Protein AF-A0A200PYF7-F1 (afdb_monomer_lite)

Sequence (62 aa):
MHCKIQSVESSPNCILYIKTHDGREIRSYDPRIEANDTIKLELEAGANPNIYIGWGLYEVKI

Organism: Macleaya cordata (NCBI:txid56857)

Secondary structure (DSSP, 8-state):
-EEEEEEEEE-TTS-EEEEETTS-EEEE--TT--TTPEEEEE--TTSPPEEEETTTTEEEE-

Structure (mmCIF, N/CA/C/O backbone):
data_AF-A0A200PYF7-F1
#
_entry.id   AF-A0A200PYF7-F1
#
loop_
_atom_site.group_PDB
_atom_site.id
_atom_site.type_symbol
_atom_site.label_atom_id
_atom_site.label_alt_id
_atom_site.label_comp_id
_atom_site.label_asym_id
_atom_site.label_entity_id
_atom_site.label_seq_id
_atom_site.pdbx_PDB_ins_code
_atom_site.Cartn_x
_atom_site.Cartn_y
_atom_site.Cartn_z
_atom_site.occupancy
_atom_site.B_iso_or_equiv
_atom_site.auth_seq_id
_atom_site.auth_comp_id
_atom_site.auth_asym_id
_atom_site.auth_atom_id
_atom_site.pdbx_PDB_model_num
ATOM 1 N N . MET A 1 1 ? 1.183 -0.363 -15.069 1.00 77.31 1 MET A N 1
ATOM 2 C CA . MET A 1 1 ? 0.102 -1.262 -14.592 1.00 77.31 1 MET A CA 1
ATOM 3 C C . MET A 1 1 ? -0.835 -0.453 -13.701 1.00 77.31 1 MET A C 1
ATOM 5 O O . MET A 1 1 ? -0.325 0.397 -12.986 1.00 77.31 1 MET A O 1
ATOM 9 N N . HIS A 1 2 ? -2.158 -0.647 -13.756 1.00 82.75 2 HIS A N 1
ATOM 10 C CA . HIS A 1 2 ? -3.097 0.049 -12.860 1.00 82.75 2 HIS A CA 1
ATOM 11 C C . HIS A 1 2 ? -3.508 -0.875 -11.718 1.00 82.75 2 HIS A C 1
ATOM 13 O O . HIS A 1 2 ? -3.926 -2.003 -11.966 1.00 82.75 2 HIS A O 1
ATOM 19 N N . CYS A 1 3 ? -3.404 -0.390 -10.487 1.00 86.25 3 CYS A N 1
ATOM 20 C CA . CYS A 1 3 ? -3.804 -1.113 -9.294 1.00 86.25 3 CYS A CA 1
AT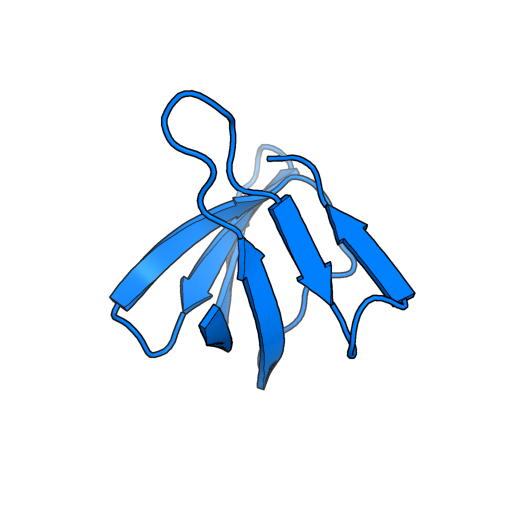OM 21 C C . CYS A 1 3 ? -4.739 -0.249 -8.454 1.00 86.25 3 CYS A C 1
ATOM 23 O O . CYS A 1 3 ? -4.484 0.931 -8.247 1.00 86.25 3 CYS A O 1
ATOM 25 N N . LYS A 1 4 ? -5.814 -0.840 -7.933 1.00 88.75 4 LYS A N 1
ATOM 26 C CA . LYS A 1 4 ? -6.663 -0.181 -6.941 1.00 88.75 4 LYS A CA 1
ATOM 27 C C . LYS A 1 4 ? -6.105 -0.400 -5.535 1.00 88.75 4 LYS A C 1
ATOM 29 O O . LYS A 1 4 ? -5.656 -1.508 -5.221 1.00 88.75 4 LYS A O 1
ATOM 34 N N . ILE A 1 5 ? -6.153 0.634 -4.703 1.00 90.19 5 ILE A N 1
ATOM 35 C CA . ILE A 1 5 ? -5.845 0.550 -3.276 1.00 90.19 5 ILE A CA 1
ATOM 36 C C . ILE A 1 5 ? -7.020 -0.108 -2.554 1.00 90.19 5 ILE A C 1
ATOM 38 O O . ILE A 1 5 ? -8.162 0.346 -2.648 1.00 90.19 5 ILE A O 1
ATOM 42 N N . GLN A 1 6 ? -6.731 -1.189 -1.838 1.00 92.56 6 GLN A N 1
ATOM 43 C CA . GLN A 1 6 ? -7.695 -1.920 -1.025 1.00 92.56 6 GLN A CA 1
ATOM 44 C C . GLN A 1 6 ? -7.786 -1.329 0.384 1.00 92.56 6 GLN A C 1
ATOM 46 O O . GLN A 1 6 ? -8.887 -1.108 0.880 1.00 92.56 6 GLN A O 1
ATOM 51 N N . SER A 1 7 ? -6.645 -1.045 1.011 1.00 90.88 7 SER A N 1
ATOM 52 C CA . SER A 1 7 ? -6.592 -0.433 2.338 1.00 90.88 7 SER A CA 1
ATOM 53 C C . SER A 1 7 ? -5.318 0.383 2.525 1.00 90.88 7 SER A C 1
ATOM 55 O O . SER A 1 7 ? -4.292 0.108 1.901 1.00 90.88 7 SER A O 1
ATOM 57 N N . VAL A 1 8 ? -5.396 1.371 3.412 1.00 90.00 8 VAL A N 1
ATOM 58 C CA . VAL A 1 8 ? -4.265 2.187 3.854 1.00 90.00 8 VAL A CA 1
ATOM 59 C C . VAL A 1 8 ? -4.208 2.099 5.372 1.00 90.00 8 VAL A C 1
ATOM 61 O O . VAL A 1 8 ? -5.205 2.351 6.046 1.00 90.00 8 VAL A O 1
ATOM 64 N N . GLU A 1 9 ? -3.059 1.706 5.906 1.00 91.56 9 GLU A N 1
ATOM 65 C CA . GLU A 1 9 ? -2.806 1.608 7.341 1.00 91.56 9 GLU A CA 1
ATOM 66 C C . GLU A 1 9 ? -1.724 2.619 7.718 1.00 91.56 9 GLU A C 1
ATOM 68 O O . GLU A 1 9 ? -0.623 2.600 7.165 1.00 91.56 9 GLU A O 1
ATOM 73 N N . SER A 1 10 ? -2.030 3.524 8.645 1.00 89.31 10 SER A N 1
ATOM 74 C CA . SER A 1 10 ? -1.068 4.508 9.131 1.00 89.31 10 SER A CA 1
ATOM 75 C C . SER A 1 10 ? -0.270 3.953 10.308 1.00 89.31 10 SER A C 1
ATOM 77 O O . SER A 1 10 ? -0.801 3.356 11.243 1.00 89.31 10 SER A O 1
ATOM 79 N N . SER A 1 11 ? 1.040 4.159 10.255 1.00 87.31 11 SER A N 1
ATOM 80 C CA . SER A 1 11 ? 1.977 3.789 11.309 1.00 87.31 11 SER A CA 1
ATOM 81 C C . SER A 1 11 ? 2.350 5.001 12.161 1.00 87.31 11 SER A C 1
ATOM 83 O O . SER A 1 11 ? 2.412 6.112 11.626 1.00 87.31 11 SER A O 1
ATOM 85 N N . PRO A 1 12 ? 2.708 4.816 13.448 1.00 83.81 12 PRO A N 1
ATOM 86 C CA . PRO A 1 12 ? 3.158 5.903 14.322 1.00 83.81 12 PRO A CA 1
ATOM 87 C C . PRO A 1 12 ? 4.363 6.693 13.788 1.00 83.81 12 PRO A C 1
ATOM 89 O O . PRO A 1 12 ? 4.571 7.833 14.183 1.00 83.81 12 PRO A O 1
ATOM 92 N N . ASN A 1 13 ? 5.144 6.107 12.875 1.00 85.50 13 ASN A N 1
ATOM 93 C CA . ASN A 1 13 ? 6.315 6.739 12.258 1.00 85.50 13 ASN A CA 1
ATOM 94 C C . ASN A 1 13 ? 5.984 7.570 11.002 1.00 85.50 13 ASN A C 1
ATOM 96 O O . ASN A 1 13 ? 6.863 7.780 10.170 1.00 85.50 13 ASN A O 1
ATOM 100 N N . CYS A 1 14 ? 4.726 7.991 10.820 1.00 82.94 14 CYS A N 1
ATOM 101 C CA . CYS A 1 14 ? 4.250 8.676 9.608 1.00 82.94 14 CYS A CA 1
ATOM 102 C C . CYS A 1 14 ? 4.497 7.873 8.315 1.00 82.94 14 CYS A C 1
ATOM 104 O O . CYS A 1 14 ? 4.677 8.444 7.243 1.00 82.94 14 CYS A O 1
ATOM 106 N N . ILE A 1 15 ? 4.518 6.542 8.424 1.00 87.88 15 ILE A N 1
ATOM 107 C CA . ILE A 1 15 ? 4.610 5.623 7.286 1.00 87.88 15 ILE A CA 1
ATOM 108 C C . ILE A 1 15 ? 3.203 5.115 6.998 1.00 87.88 15 ILE A C 1
ATOM 110 O O . ILE A 1 15 ? 2.535 4.611 7.902 1.00 87.88 15 ILE A O 1
ATOM 114 N N . LEU A 1 16 ? 2.767 5.213 5.750 1.00 88.62 16 LEU A N 1
ATOM 115 C CA . LEU A 1 16 ? 1.549 4.586 5.264 1.00 88.62 16 LEU A CA 1
ATOM 116 C C . LEU A 1 16 ? 1.875 3.249 4.613 1.00 88.62 16 LEU A C 1
ATOM 118 O O . LEU A 1 16 ? 2.706 3.173 3.708 1.00 88.62 16 LEU A O 1
ATOM 122 N N . TYR A 1 17 ? 1.178 2.210 5.052 1.00 90.19 17 TYR A N 1
A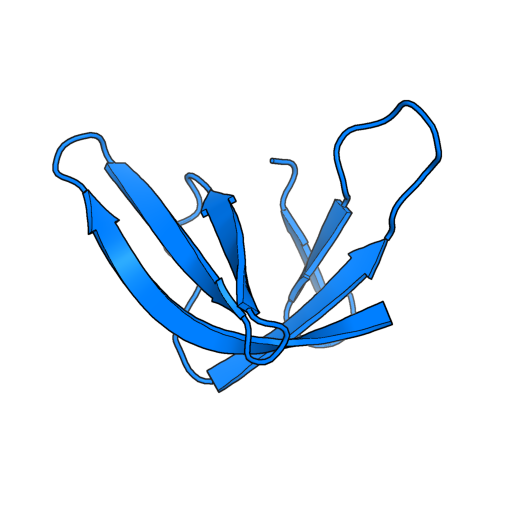TOM 123 C CA . TYR A 1 17 ? 1.185 0.888 4.448 1.00 90.19 17 TYR A CA 1
ATOM 124 C C . TYR A 1 17 ? -0.046 0.746 3.562 1.00 90.19 17 TYR A C 1
ATOM 126 O O . TYR A 1 17 ? -1.180 0.673 4.030 1.00 90.19 17 TYR A O 1
ATOM 134 N N . ILE A 1 18 ? 0.186 0.733 2.260 1.00 89.69 18 ILE A N 1
ATOM 135 C CA . ILE A 1 18 ? -0.843 0.711 1.232 1.00 89.69 18 ILE A CA 1
ATOM 136 C C . ILE A 1 18 ? -0.920 -0.709 0.694 1.00 89.69 18 ILE A C 1
ATOM 138 O O . ILE A 1 18 ? 0.019 -1.199 0.064 1.00 89.69 18 ILE A O 1
ATOM 142 N N . LYS A 1 19 ? -2.052 -1.371 0.911 1.00 91.56 19 LYS A N 1
ATOM 143 C CA . LYS A 1 19 ? -2.330 -2.683 0.327 1.00 91.56 19 LYS A CA 1
ATOM 144 C C . LYS A 1 19 ? -3.115 -2.493 -0.950 1.00 91.56 19 LYS A C 1
ATOM 146 O O . LYS A 1 19 ? -4.195 -1.902 -0.966 1.00 91.56 19 LYS A O 1
ATOM 151 N N . THR A 1 20 ? -2.560 -2.992 -2.039 1.00 89.25 20 THR A N 1
ATOM 152 C CA . THR A 1 20 ? -3.220 -2.995 -3.344 1.00 89.25 20 THR A CA 1
ATOM 153 C C . THR A 1 20 ? -4.044 -4.264 -3.527 1.00 89.25 20 THR A C 1
ATOM 155 O O . THR A 1 20 ? -3.738 -5.300 -2.942 1.00 89.25 20 THR A O 1
ATOM 158 N N . HIS A 1 21 ? -5.059 -4.214 -4.392 1.00 89.00 21 HIS A N 1
ATOM 159 C CA . HIS A 1 21 ? -5.865 -5.393 -4.741 1.00 89.00 21 HIS A CA 1
ATOM 160 C C . HIS A 1 21 ? -5.046 -6.543 -5.368 1.00 89.00 21 HIS A C 1
ATOM 162 O O . HIS A 1 21 ? -5.487 -7.685 -5.341 1.00 89.00 21 HIS A O 1
ATOM 168 N N . ASP A 1 22 ? -3.858 -6.240 -5.905 1.00 85.25 22 ASP A N 1
ATOM 169 C CA . ASP A 1 22 ? -2.909 -7.215 -6.463 1.00 85.25 22 ASP A CA 1
ATOM 170 C C . ASP A 1 22 ? -2.130 -7.961 -5.357 1.00 85.25 22 ASP A C 1
ATOM 172 O O . ASP A 1 22 ? -1.298 -8.814 -5.639 1.00 85.25 22 ASP A O 1
ATOM 176 N N . GLY A 1 23 ? -2.362 -7.623 -4.082 1.00 86.12 23 GLY A N 1
ATOM 177 C CA . GLY A 1 23 ? -1.671 -8.207 -2.931 1.00 86.12 23 GLY A CA 1
ATOM 178 C C . GLY A 1 23 ? -0.304 -7.587 -2.635 1.00 86.12 23 GLY A C 1
ATOM 179 O O . GLY A 1 23 ? 0.401 -8.062 -1.749 1.00 86.12 23 GLY A O 1
ATOM 180 N N . ARG A 1 24 ? 0.087 -6.516 -3.340 1.00 85.69 24 ARG A N 1
ATOM 181 C CA . ARG A 1 24 ? 1.335 -5.788 -3.055 1.00 85.69 24 ARG A CA 1
ATOM 182 C C . ARG A 1 24 ? 1.138 -4.823 -1.899 1.00 85.69 24 ARG A C 1
ATOM 184 O O . ARG A 1 24 ? 0.140 -4.097 -1.872 1.00 85.69 24 ARG A O 1
ATOM 191 N N . GLU A 1 25 ? 2.127 -4.781 -1.015 1.00 88.62 25 GLU A N 1
ATOM 192 C CA . GLU A 1 25 ? 2.265 -3.774 0.032 1.00 88.62 25 GLU A CA 1
ATOM 193 C C . GLU A 1 25 ? 3.252 -2.699 -0.430 1.00 88.62 25 GLU A C 1
ATOM 195 O O . GLU A 1 25 ? 4.398 -2.987 -0.774 1.00 88.62 25 GLU A O 1
ATOM 200 N N . ILE A 1 26 ? 2.790 -1.457 -0.457 1.00 85.56 26 ILE A N 1
ATOM 201 C CA . ILE A 1 26 ? 3.559 -0.279 -0.845 1.00 85.56 26 ILE A CA 1
ATOM 202 C C . ILE A 1 26 ? 3.692 0.611 0.387 1.00 85.56 26 ILE A C 1
ATOM 204 O O . ILE A 1 26 ? 2.724 0.807 1.118 1.00 85.56 26 ILE A O 1
ATOM 208 N N . ARG A 1 27 ? 4.879 1.171 0.613 1.00 85.75 27 ARG A N 1
ATOM 209 C CA . ARG A 1 27 ? 5.130 2.091 1.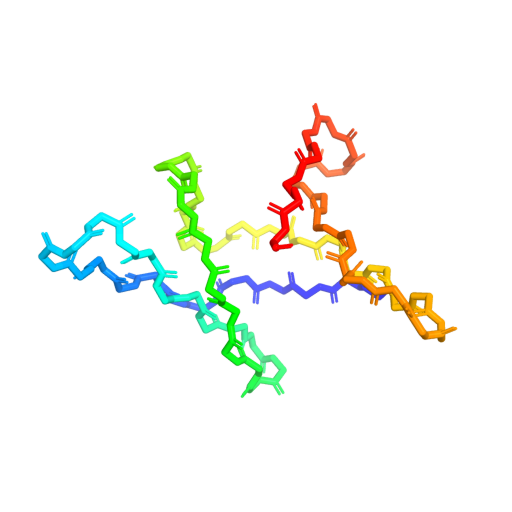726 1.00 85.75 27 ARG A CA 1
ATOM 210 C C . ARG A 1 27 ? 5.278 3.496 1.184 1.00 85.75 27 ARG A C 1
ATOM 212 O O . ARG A 1 27 ? 6.086 3.692 0.291 1.00 85.75 27 ARG A O 1
ATOM 219 N N . SER A 1 28 ? 4.522 4.450 1.709 1.00 83.38 28 SER A N 1
ATOM 220 C CA . SER A 1 28 ? 4.642 5.858 1.327 1.00 83.38 28 SER A CA 1
ATOM 221 C C . SER A 1 28 ? 4.580 6.764 2.549 1.00 83.38 28 SER A C 1
ATOM 223 O O . SER A 1 28 ? 4.010 6.398 3.572 1.00 83.38 28 SER A O 1
ATOM 225 N N . TYR A 1 29 ? 5.167 7.950 2.436 1.00 82.75 29 TYR A N 1
ATOM 226 C CA . TYR A 1 29 ? 5.091 9.004 3.447 1.00 82.75 29 TYR A CA 1
ATOM 227 C C . TYR A 1 29 ? 4.038 10.063 3.109 1.00 82.75 29 TYR A C 1
ATOM 229 O O . TYR A 1 29 ? 3.857 11.004 3.880 1.00 82.75 29 TYR A O 1
ATOM 237 N N . ASP A 1 30 ? 3.363 9.946 1.960 1.00 82.56 30 ASP A N 1
ATOM 238 C CA . ASP A 1 30 ? 2.425 10.975 1.526 1.00 82.56 30 ASP A CA 1
ATOM 239 C C . ASP A 1 30 ? 1.019 10.761 2.118 1.00 82.56 30 ASP A C 1
ATOM 241 O O . ASP A 1 30 ? 0.379 9.753 1.816 1.00 82.56 30 ASP A O 1
ATOM 245 N N . PRO A 1 31 ? 0.500 11.697 2.936 1.00 80.00 31 PRO A N 1
ATOM 246 C CA . PRO A 1 31 ? -0.7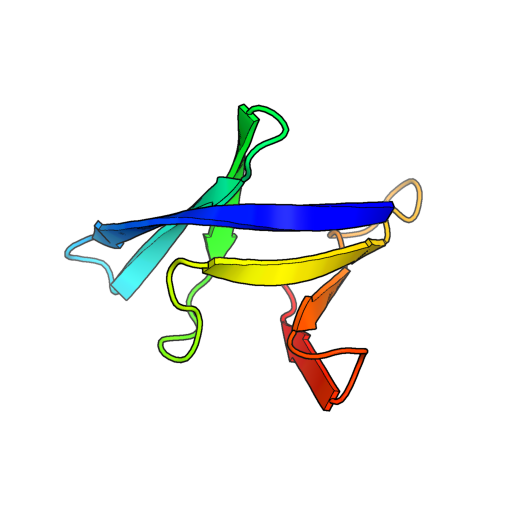67 11.538 3.650 1.00 80.00 31 PRO A CA 1
ATOM 247 C C . PRO A 1 31 ? -2.012 11.638 2.759 1.00 80.00 31 PRO A C 1
ATOM 249 O O . PRO A 1 31 ? -3.116 11.454 3.261 1.00 80.00 31 PRO A O 1
ATOM 252 N N . ARG A 1 32 ? -1.871 11.965 1.468 1.00 81.94 32 ARG A N 1
ATOM 253 C CA . ARG A 1 32 ? -3.008 12.138 0.546 1.00 81.94 32 ARG A CA 1
ATOM 254 C C . ARG A 1 32 ? -3.483 10.824 -0.064 1.00 81.94 32 ARG A C 1
ATOM 256 O O . ARG A 1 32 ? -4.424 10.834 -0.846 1.00 81.94 32 ARG A O 1
ATOM 263 N N . ILE A 1 33 ? -2.807 9.718 0.239 1.00 84.38 33 ILE A N 1
ATOM 264 C CA . ILE A 1 33 ? -3.133 8.404 -0.304 1.00 84.38 33 ILE A CA 1
ATOM 265 C C . ILE A 1 33 ? -4.279 7.796 0.499 1.00 84.38 33 ILE A C 1
ATOM 267 O O . ILE A 1 33 ? -4.129 7.524 1.692 1.00 84.38 33 ILE A O 1
ATOM 271 N N . GLU A 1 34 ? -5.397 7.515 -0.168 1.00 84.94 34 GLU A N 1
ATOM 272 C CA . GLU A 1 34 ? -6.598 6.988 0.475 1.00 84.94 34 GLU A CA 1
ATOM 273 C C . GLU A 1 34 ? -7.031 5.629 -0.096 1.00 84.94 34 GLU A C 1
ATOM 275 O O . GLU A 1 34 ? -6.630 5.184 -1.176 1.00 84.94 34 GLU A O 1
ATOM 280 N N . ALA A 1 35 ? -7.861 4.912 0.665 1.00 86.56 35 ALA A N 1
ATOM 281 C CA . ALA A 1 35 ? -8.437 3.660 0.193 1.00 86.56 35 ALA A CA 1
ATOM 282 C C . ALA A 1 35 ? -9.374 3.914 -0.998 1.00 86.56 35 ALA A C 1
ATOM 284 O O . ALA A 1 35 ? -10.098 4.903 -1.033 1.00 86.56 35 ALA A O 1
ATOM 285 N N . ASN A 1 36 ? -9.430 2.961 -1.932 1.00 86.69 36 ASN A N 1
ATOM 286 C CA . ASN A 1 36 ? -10.155 3.031 -3.206 1.00 86.69 36 ASN A CA 1
ATOM 287 C C . ASN A 1 36 ? -9.541 3.890 -4.312 1.00 86.69 36 ASN A C 1
ATOM 289 O O . ASN A 1 36 ? -10.055 3.822 -5.434 1.00 86.69 36 ASN A O 1
ATOM 293 N N . ASP A 1 37 ? -8.441 4.596 -4.061 1.00 84.75 37 ASP A N 1
ATOM 294 C CA . ASP A 1 37 ? -7.724 5.272 -5.135 1.00 84.75 37 ASP A CA 1
ATOM 295 C C . ASP A 1 37 ? -7.189 4.284 -6.173 1.00 84.75 37 ASP A C 1
ATOM 297 O O . ASP A 1 37 ? -6.881 3.118 -5.895 1.00 84.75 37 ASP A O 1
ATOM 301 N N . THR A 1 38 ? -7.084 4.768 -7.408 1.00 85.31 38 THR A N 1
ATOM 302 C CA . THR A 1 38 ? -6.439 4.033 -8.495 1.00 85.31 38 THR A CA 1
ATOM 303 C C . THR A 1 38 ? -5.034 4.572 -8.679 1.00 85.31 38 THR A C 1
ATOM 305 O O . THR A 1 38 ? -4.851 5.741 -9.023 1.00 85.31 38 THR A O 1
ATOM 308 N N . ILE A 1 39 ? -4.052 3.698 -8.480 1.00 84.81 39 ILE A N 1
ATOM 309 C CA . ILE A 1 39 ? -2.645 4.000 -8.682 1.00 84.81 39 ILE A CA 1
ATOM 310 C C . ILE A 1 39 ? -2.134 3.381 -9.979 1.00 84.81 39 ILE A C 1
ATOM 312 O O . ILE A 1 39 ? -2.425 2.227 -10.302 1.00 84.81 39 ILE A O 1
ATOM 316 N N . LYS A 1 40 ? -1.333 4.127 -10.735 1.00 83.75 40 LYS A N 1
ATOM 317 C CA . LYS A 1 40 ? -0.518 3.562 -11.812 1.00 83.75 40 LYS A CA 1
ATOM 318 C C . LYS A 1 40 ? 0.861 3.260 -11.240 1.00 83.75 40 LYS A C 1
ATOM 320 O O . LYS A 1 40 ? 1.554 4.174 -10.813 1.00 83.75 40 LYS A O 1
ATOM 325 N N . LEU A 1 41 ? 1.235 1.985 -11.248 1.00 79.38 41 LEU A N 1
ATOM 326 C CA . LEU A 1 41 ? 2.574 1.529 -10.903 1.00 79.38 41 LEU A CA 1
ATOM 327 C C . LEU A 1 41 ? 3.394 1.380 -12.185 1.00 79.38 41 LEU A C 1
ATOM 329 O O . LEU A 1 41 ? 3.012 0.616 -13.088 1.00 79.38 41 LEU A O 1
ATOM 333 N N . GLU A 1 42 ? 4.507 2.097 -12.256 1.00 78.88 42 GLU A N 1
ATOM 334 C CA . GLU A 1 42 ? 5.507 1.957 -13.310 1.00 78.88 42 GLU A CA 1
ATOM 335 C C . GLU A 1 42 ? 6.770 1.332 -12.712 1.00 78.88 42 GLU A C 1
ATOM 337 O O . GLU A 1 42 ? 7.393 1.891 -11.812 1.00 78.88 42 GLU A O 1
ATOM 342 N N . LEU A 1 43 ? 7.073 0.108 -13.148 1.00 73.19 43 LEU A N 1
ATOM 343 C CA . LEU A 1 43 ? 8.227 -0.667 -12.701 1.00 73.19 43 LEU A CA 1
ATOM 344 C C . LEU A 1 43 ? 9.326 -0.502 -13.751 1.00 73.19 43 LEU A C 1
ATOM 346 O O . LEU A 1 43 ? 9.337 -1.231 -14.742 1.00 73.19 43 LEU A O 1
ATOM 350 N N . GLU A 1 44 ? 10.224 0.459 -13.562 1.00 74.62 44 GLU A N 1
ATOM 351 C CA . GLU A 1 44 ? 11.459 0.513 -14.344 1.00 74.62 44 GLU A CA 1
ATOM 352 C C . GLU A 1 44 ? 12.489 -0.435 -13.721 1.00 74.62 44 GLU A C 1
ATOM 354 O O . GLU A 1 44 ? 12.748 -0.403 -12.516 1.00 74.62 44 GLU A O 1
ATOM 359 N N . ALA A 1 45 ? 13.051 -1.332 -14.536 1.00 57.62 45 ALA A N 1
ATOM 360 C CA . ALA A 1 45 ? 13.999 -2.341 -14.079 1.00 57.62 45 ALA A CA 1
ATOM 361 C C . ALA A 1 45 ? 15.263 -1.672 -13.505 1.00 57.62 45 ALA A C 1
ATOM 363 O O . ALA A 1 45 ? 16.117 -1.204 -14.251 1.00 57.62 45 ALA A O 1
ATOM 364 N N . GLY A 1 46 ? 15.369 -1.637 -12.172 1.00 66.06 46 GLY A N 1
ATOM 365 C CA . GLY A 1 46 ? 16.499 -1.051 -11.442 1.00 66.06 46 GLY A CA 1
ATOM 366 C C . GLY A 1 46 ? 16.223 0.294 -10.760 1.00 66.06 46 GLY A C 1
ATOM 367 O O . GLY A 1 46 ? 17.134 0.820 -10.125 1.00 66.06 46 GLY A O 1
ATOM 368 N N . ALA A 1 47 ? 15.001 0.834 -10.842 1.00 63.59 47 ALA A N 1
ATOM 369 C CA . 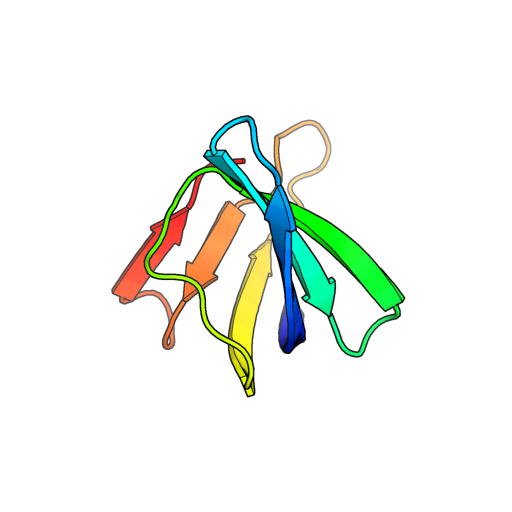ALA A 1 47 ? 14.600 2.066 -10.160 1.00 63.59 47 ALA A CA 1
ATOM 370 C C . ALA A 1 47 ? 13.476 1.828 -9.137 1.00 63.59 47 ALA A C 1
ATOM 372 O O . ALA A 1 47 ? 12.773 0.813 -9.177 1.00 63.59 47 ALA A O 1
ATOM 373 N N . ASN A 1 48 ? 13.302 2.780 -8.215 1.00 64.38 48 ASN A N 1
ATOM 374 C CA . ASN A 1 48 ? 12.143 2.797 -7.326 1.00 64.38 48 ASN A CA 1
ATOM 375 C C . ASN A 1 48 ? 10.865 2.947 -8.173 1.00 64.38 48 ASN A C 1
ATOM 377 O O . ASN A 1 48 ? 10.853 3.765 -9.096 1.00 64.38 48 ASN A O 1
ATOM 381 N N . PRO A 1 49 ? 9.796 2.176 -7.900 1.00 66.69 49 PRO A N 1
ATOM 382 C CA . PRO A 1 49 ? 8.574 2.275 -8.685 1.00 66.69 49 PRO A CA 1
ATOM 383 C C . PRO A 1 49 ? 7.957 3.668 -8.563 1.00 66.69 49 PRO A C 1
ATOM 385 O O . PRO A 1 49 ? 7.760 4.159 -7.455 1.00 66.69 49 PRO A O 1
ATOM 388 N N . ASN A 1 50 ? 7.580 4.281 -9.682 1.00 70.56 50 ASN A N 1
ATOM 389 C CA . ASN A 1 50 ? 6.798 5.513 -9.640 1.00 70.56 50 ASN A CA 1
ATOM 390 C C . ASN A 1 50 ? 5.321 5.167 -9.437 1.00 70.56 50 ASN A C 1
ATOM 392 O O . ASN A 1 50 ? 4.780 4.264 -10.093 1.00 70.56 50 ASN A O 1
ATOM 396 N N . ILE A 1 51 ? 4.672 5.881 -8.520 1.00 74.62 51 ILE A N 1
ATOM 397 C CA . ILE A 1 51 ? 3.245 5.739 -8.235 1.00 74.62 51 ILE A CA 1
ATOM 398 C C . ILE A 1 51 ? 2.542 7.006 -8.683 1.00 74.62 51 ILE A C 1
ATOM 400 O O . ILE A 1 51 ? 2.854 8.093 -8.203 1.00 74.62 51 ILE A O 1
ATOM 404 N N . TYR A 1 52 ? 1.550 6.853 -9.555 1.00 75.00 52 TYR A N 1
ATOM 405 C CA . TYR A 1 52 ? 0.703 7.964 -9.970 1.00 75.00 52 TYR A CA 1
ATOM 406 C C . TYR A 1 52 ? -0.713 7.817 -9.434 1.00 75.00 52 TYR A C 1
ATOM 408 O O . TYR A 1 52 ? -1.339 6.787 -9.679 1.00 75.00 52 TYR A O 1
ATOM 416 N N . ILE A 1 53 ? -1.242 8.849 -8.777 1.00 78.12 53 ILE A N 1
ATOM 417 C CA . ILE A 1 53 ? -2.628 8.882 -8.279 1.00 78.12 53 ILE A CA 1
ATOM 418 C C . ILE A 1 53 ? -3.509 9.647 -9.271 1.00 78.12 53 ILE A C 1
ATOM 420 O O . ILE A 1 53 ? -3.065 10.621 -9.885 1.00 78.12 53 ILE A O 1
ATOM 424 N N . GLY A 1 54 ? -4.752 9.193 -9.463 1.00 68.88 54 GLY A N 1
ATOM 425 C CA . GLY A 1 54 ? -5.763 9.950 -10.207 1.00 68.88 54 GLY A CA 1
ATOM 426 C C . GLY A 1 54 ? -5.380 10.233 -11.662 1.00 68.88 54 GLY A C 1
ATOM 427 O O . GLY A 1 54 ? -5.534 11.359 -12.118 1.00 68.88 54 GLY A O 1
ATOM 428 N N . TRP A 1 55 ? -4.884 9.223 -12.388 1.00 62.34 55 TRP A N 1
ATOM 429 C CA . TRP A 1 55 ? -4.506 9.316 -13.813 1.00 62.34 55 TRP A CA 1
ATOM 430 C C . TRP A 1 55 ? -3.254 10.155 -14.129 1.00 62.34 55 TRP A C 1
ATOM 432 O O . TRP A 1 55 ? -3.155 10.719 -15.215 1.00 62.34 55 TRP A O 1
ATOM 442 N N . GLY A 1 56 ? -2.268 10.219 -13.229 1.00 61.72 56 GLY A N 1
ATOM 443 C CA . GLY A 1 56 ? -1.013 10.937 -13.515 1.00 61.72 56 GLY A CA 1
ATOM 444 C C . GLY A 1 56 ? -0.975 12.377 -13.015 1.00 61.72 56 GLY A C 1
ATOM 445 O O . GLY A 1 56 ? -0.023 13.088 -13.314 1.00 61.72 56 GLY A O 1
ATOM 446 N N . LEU A 1 57 ? -1.976 12.810 -12.244 1.00 57.47 57 LEU A N 1
ATOM 447 C CA . LEU A 1 57 ? -2.025 14.162 -11.677 1.00 57.47 57 LEU A CA 1
ATOM 448 C C . LEU A 1 57 ? -1.028 14.367 -10.527 1.00 57.47 57 LEU A C 1
ATOM 450 O O . LEU A 1 57 ? -0.733 15.505 -10.166 1.00 57.47 57 LEU A O 1
ATOM 454 N N . TYR A 1 58 ? -0.518 13.281 -9.947 1.00 67.31 58 TYR A N 1
ATOM 455 C CA . TYR A 1 58 ? 0.365 13.330 -8.791 1.00 67.31 58 TYR A CA 1
ATOM 456 C C . TYR A 1 58 ? 1.343 12.152 -8.801 1.00 67.31 58 TYR A C 1
ATOM 458 O O . TYR A 1 58 ? 0.900 11.009 -8.900 1.00 67.31 58 TYR A O 1
ATOM 466 N N . GLU A 1 59 ? 2.648 12.438 -8.723 1.00 66.88 59 GLU A N 1
ATOM 467 C CA . GLU A 1 59 ? 3.735 11.452 -8.648 1.00 66.88 59 GLU A CA 1
ATOM 468 C C . GLU A 1 59 ? 4.209 11.311 -7.198 1.00 66.88 59 GLU A C 1
ATOM 470 O O . GLU A 1 59 ? 4.644 12.281 -6.577 1.00 66.88 59 GLU A O 1
ATOM 475 N N . VAL A 1 60 ? 4.158 10.087 -6.679 1.00 66.31 60 VAL A N 1
ATOM 476 C CA . VAL A 1 60 ? 4.746 9.708 -5.395 1.00 66.31 60 VAL A CA 1
ATOM 477 C C . VAL A 1 60 ? 5.991 8.887 -5.676 1.00 66.31 60 VAL A C 1
ATOM 479 O O . VAL A 1 60 ? 5.907 7.779 -6.214 1.00 66.31 60 VAL A O 1
ATOM 482 N N . LYS A 1 61 ? 7.142 9.427 -5.276 1.00 61.81 61 LY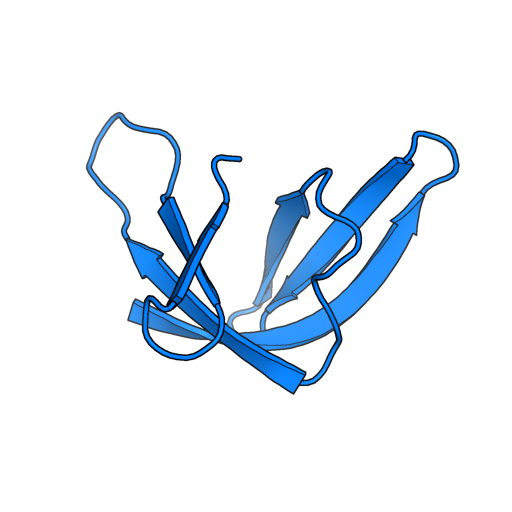S A N 1
ATOM 483 C CA . LYS A 1 61 ? 8.385 8.663 -5.186 1.00 61.81 61 LYS A CA 1
ATOM 484 C C . LYS A 1 61 ? 8.404 7.941 -3.849 1.00 61.81 61 LYS A C 1
ATOM 486 O O . LYS A 1 61 ? 8.310 8.577 -2.799 1.00 61.81 61 LYS A O 1
ATOM 491 N N . ILE A 1 62 ? 8.471 6.621 -3.921 1.00 62.53 62 ILE A N 1
ATOM 492 C CA . ILE A 1 62 ? 8.693 5.735 -2.774 1.00 62.53 62 ILE A CA 1
ATOM 493 C C . ILE A 1 62 ? 10.175 5.557 -2.486 1.00 62.53 62 ILE A C 1
ATOM 495 O O . ILE A 1 62 ? 10.987 5.686 -3.433 1.00 62.53 62 ILE A O 1
#

Foldseek 3Di:
DKWAFAAWDQDPVLWIFTQTPVRDTDIANDPVDGHGWIWDWDDDPPAQTWIATPVNPDTTGD

pLDDT: mean 79.87, std 9.92, range [57.47, 92.56]

Radius of gyration: 10.83 Å; chains: 1; bounding box: 27×22×29 Å

InterPro domains:
  IPR013845 Small ribosomal subunit protein eS4, central region [PF00900] (3-46)
  IPR038237 Small ribosomal subunit protein eS4, central domain superfamily [G3DSA:2.40.50.740] (2-48)